Protein AF-A0A970TNN7-F1 (afdb_monomer_lite)

Sequence (40 aa):
GQIVVQRTVPALSKLNFCRKGEKSDLATQRYREIVRNLAL

Radius of gyration: 10.77 Å; chains: 1; bounding box: 21×21×28 Å

Secondary structure (DSSP, 8-state):
-PPBP---SGGGGG-TT--TTSB-HHHHHHHHHHHHHHT-

pLDDT: mean 84.96, std 6.82, range [56.25, 95.06]

Foldseek 3Di:
DFDAAQCPDPVCCPDPQHHHRDTHPVVRVVVVVVCVVVVD

Structure (mmCIF, N/CA/C/O backbone):
data_AF-A0A970TNN7-F1
#
_entry.id   AF-A0A970TNN7-F1
#
loop_
_atom_site.group_PDB
_atom_site.id
_atom_site.type_symbol
_atom_site.label_atom_id
_atom_site.label_alt_id
_atom_site.label_comp_id
_atom_site.label_asym_id
_atom_site.label_entity_id
_atom_site.label_seq_id
_atom_site.pdbx_PDB_ins_code
_atom_site.Cartn_x
_atom_site.Cartn_y
_atom_site.Cartn_z
_atom_site.occupancy
_atom_site.B_iso_or_equiv
_atom_site.auth_seq_id
_atom_site.auth_comp_id
_atom_site.auth_asym_id
_atom_site.auth_atom_id
_atom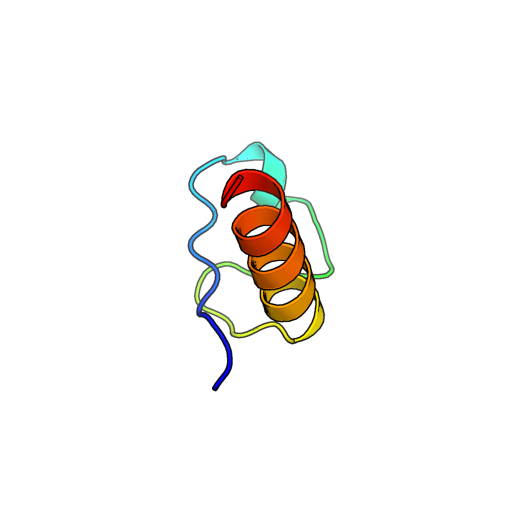_site.pdbx_PDB_model_num
ATOM 1 N N . GLY A 1 1 ? -0.521 -14.065 5.503 1.00 80.00 1 GLY A N 1
ATOM 2 C CA . GLY A 1 1 ? -0.616 -14.017 4.026 1.00 80.00 1 GLY A CA 1
ATOM 3 C C . GLY A 1 1 ? -0.270 -12.636 3.489 1.00 80.00 1 GLY A C 1
ATOM 4 O O . GLY A 1 1 ? -0.368 -11.672 4.245 1.00 80.00 1 GLY A O 1
ATOM 5 N N . GLN A 1 2 ? 0.143 -12.549 2.221 1.00 84.62 2 GLN A N 1
ATOM 6 C CA . GLN A 1 2 ? 0.434 -11.300 1.491 1.00 84.62 2 GLN A CA 1
ATOM 7 C C . GLN A 1 2 ? -0.724 -10.949 0.544 1.00 84.62 2 GLN A C 1
A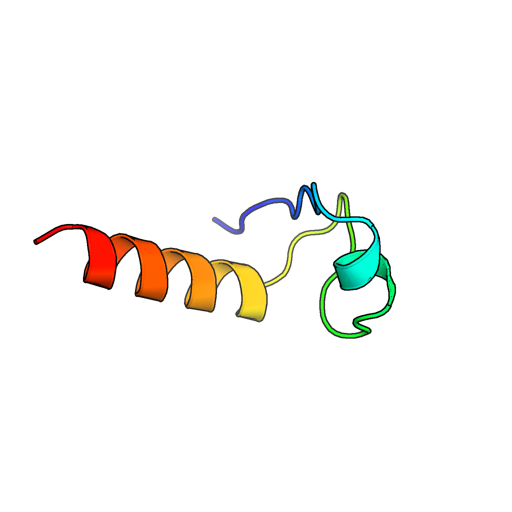TOM 9 O O . GLN A 1 2 ? -1.407 -11.853 0.059 1.00 84.62 2 GLN A O 1
ATOM 14 N N . ILE A 1 3 ? -0.930 -9.658 0.273 1.00 83.50 3 ILE A N 1
ATOM 15 C CA . ILE A 1 3 ? -2.020 -9.157 -0.578 1.00 83.50 3 ILE A CA 1
ATOM 16 C C . ILE A 1 3 ? -1.509 -8.954 -2.010 1.00 83.50 3 ILE A C 1
ATOM 18 O O . ILE A 1 3 ? -0.410 -8.434 -2.215 1.00 83.50 3 ILE A O 1
ATOM 22 N N . VAL A 1 4 ? -2.312 -9.362 -2.999 1.00 85.56 4 VAL A N 1
ATOM 23 C CA . VAL A 1 4 ? -2.035 -9.108 -4.421 1.00 85.56 4 VAL A CA 1
ATOM 24 C C . VAL A 1 4 ? -2.316 -7.644 -4.734 1.00 85.56 4 VAL A C 1
ATOM 26 O O . VAL A 1 4 ? -3.394 -7.120 -4.448 1.00 85.56 4 VAL A O 1
ATOM 29 N N . VAL A 1 5 ? -1.344 -6.970 -5.336 1.00 83.75 5 VAL A N 1
ATOM 30 C CA . VAL A 1 5 ? -1.456 -5.548 -5.651 1.00 83.75 5 VAL A CA 1
ATOM 31 C C . VAL A 1 5 ? -2.370 -5.350 -6.871 1.00 83.75 5 VAL A C 1
ATOM 33 O O . VAL A 1 5 ? -2.077 -5.839 -7.959 1.00 83.75 5 VAL A O 1
ATOM 36 N N . GLN A 1 6 ? -3.448 -4.572 -6.730 1.00 80.12 6 GLN A N 1
ATOM 37 C CA . GLN A 1 6 ? -4.418 -4.340 -7.818 1.00 80.12 6 GLN A CA 1
ATOM 38 C C . GLN A 1 6 ? -4.123 -3.105 -8.699 1.00 80.12 6 GLN A C 1
ATOM 40 O O . GLN A 1 6 ? -4.507 -3.096 -9.865 1.00 80.12 6 GLN A O 1
ATOM 45 N N . ARG A 1 7 ? -3.413 -2.087 -8.176 1.00 79.88 7 ARG A N 1
ATOM 46 C CA . ARG A 1 7 ? -3.121 -0.779 -8.824 1.00 79.88 7 ARG A CA 1
ATOM 47 C C . ARG A 1 7 ? -4.264 -0.251 -9.706 1.00 79.88 7 ARG A C 1
ATOM 49 O O . ARG A 1 7 ? -4.196 -0.315 -10.931 1.00 79.88 7 ARG A O 1
ATOM 56 N N . THR A 1 8 ? -5.284 0.326 -9.081 1.00 81.12 8 THR A N 1
ATOM 57 C CA . THR A 1 8 ? -6.430 0.920 -9.792 1.00 81.12 8 THR A CA 1
ATOM 58 C C . THR A 1 8 ? -6.080 2.240 -10.491 1.00 81.12 8 THR A C 1
ATOM 60 O O . THR A 1 8 ? -6.724 2.609 -11.465 1.00 81.12 8 THR A O 1
ATOM 63 N N . VAL A 1 9 ? -5.039 2.947 -10.027 1.00 83.25 9 VAL A N 1
ATOM 64 C CA . VAL A 1 9 ? -4.612 4.244 -10.578 1.00 83.25 9 VAL A CA 1
ATOM 65 C C . VAL A 1 9 ? -3.391 4.066 -11.497 1.00 83.25 9 VAL A C 1
ATOM 67 O O . VAL A 1 9 ? -2.345 3.616 -11.014 1.00 83.25 9 VAL A O 1
ATOM 70 N N . PRO A 1 10 ? -3.454 4.470 -12.784 1.00 82.94 10 PRO A N 1
ATOM 71 C CA . PRO A 1 10 ? -2.351 4.317 -13.739 1.00 82.94 10 PRO A CA 1
ATOM 72 C C . PRO A 1 10 ? -1.042 4.977 -13.297 1.00 82.94 10 PRO A C 1
ATOM 74 O O . PRO A 1 10 ? 0.031 4.435 -13.548 1.00 82.94 10 PRO A O 1
ATOM 77 N N . ALA A 1 11 ? -1.102 6.103 -12.581 1.00 82.25 11 ALA A N 1
ATOM 78 C CA . ALA A 1 11 ? 0.085 6.802 -12.082 1.00 82.25 11 ALA A CA 1
ATOM 79 C C . ALA A 1 11 ? 0.944 5.938 -11.136 1.00 82.25 11 ALA A C 1
ATOM 81 O O . ALA A 1 11 ? 2.168 6.053 -11.139 1.00 82.25 11 ALA A O 1
ATOM 82 N N . LEU A 1 12 ? 0.326 5.015 -10.389 1.00 78.31 12 LEU A N 1
ATOM 83 C CA . LEU A 1 12 ? 1.036 4.116 -9.475 1.00 78.31 12 LEU A CA 1
ATOM 84 C C . LEU A 1 12 ? 1.830 3.031 -10.207 1.00 78.31 12 LEU A C 1
ATOM 86 O O . LEU A 1 12 ? 2.696 2.409 -9.599 1.00 78.31 12 LEU A O 1
ATOM 90 N N . SER A 1 13 ? 1.572 2.802 -11.501 1.00 81.44 13 SER A N 1
ATOM 91 C CA . SER A 1 13 ? 2.316 1.826 -12.308 1.00 81.44 13 SER A CA 1
AT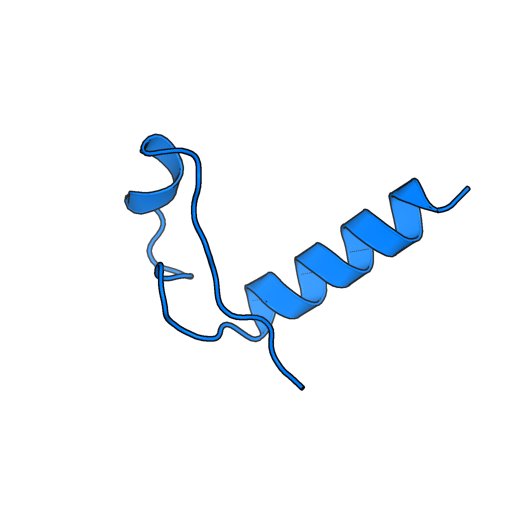OM 92 C C . SER A 1 13 ? 3.811 2.152 -12.414 1.00 81.44 13 SER A C 1
ATOM 94 O O . SER A 1 13 ? 4.618 1.233 -12.510 1.00 81.44 13 SER A O 1
ATOM 96 N N . LYS A 1 14 ? 4.175 3.439 -12.305 1.00 83.38 14 LYS A N 1
ATOM 97 C CA . LYS A 1 14 ? 5.554 3.945 -12.391 1.00 83.38 14 LYS A CA 1
ATOM 98 C C . LYS A 1 14 ? 6.411 3.653 -11.152 1.00 83.38 14 LYS A C 1
ATOM 100 O O . LYS A 1 14 ? 7.613 3.889 -11.173 1.00 83.38 14 LYS A O 1
ATOM 105 N N . LEU A 1 15 ? 5.815 3.184 -10.056 1.00 82.00 15 LEU A N 1
ATOM 106 C CA . LEU A 1 15 ? 6.548 2.889 -8.826 1.00 82.00 15 LEU A CA 1
ATOM 107 C C . LEU A 1 15 ? 7.229 1.515 -8.929 1.00 82.00 15 LEU A C 1
ATOM 109 O O . LEU A 1 15 ? 6.558 0.513 -9.179 1.00 82.00 15 LEU A O 1
ATOM 113 N N . ASN A 1 16 ? 8.538 1.458 -8.667 1.00 80.56 16 ASN A N 1
ATOM 114 C CA . ASN A 1 16 ? 9.356 0.249 -8.853 1.00 80.56 16 ASN A CA 1
ATOM 115 C C . ASN A 1 16 ? 9.245 -0.793 -7.722 1.00 80.56 16 ASN A C 1
ATOM 117 O O . ASN A 1 16 ? 9.663 -1.931 -7.902 1.00 80.56 16 ASN A O 1
ATOM 121 N N . PHE A 1 17 ? 8.696 -0.428 -6.560 1.00 76.31 17 PHE A N 1
ATOM 122 C CA . PHE A 1 17 ? 8.717 -1.269 -5.351 1.00 76.31 17 PHE A CA 1
ATOM 123 C C . PHE A 1 17 ? 7.476 -2.162 -5.163 1.00 76.31 17 PHE A C 1
ATOM 125 O O . PHE A 1 17 ? 7.432 -2.990 -4.254 1.00 76.31 17 PHE A O 1
ATOM 132 N N . CYS A 1 18 ? 6.436 -1.991 -5.980 1.00 78.31 18 CYS A N 1
ATOM 133 C CA . CYS A 1 18 ? 5.314 -2.926 -6.035 1.00 78.31 18 CYS A CA 1
ATOM 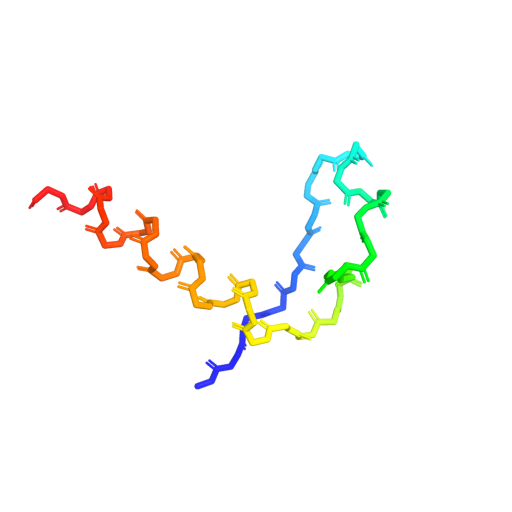134 C C . CYS A 1 18 ? 4.912 -3.129 -7.500 1.00 78.31 18 CYS A C 1
ATOM 136 O O . CYS A 1 18 ? 5.280 -2.326 -8.351 1.00 78.31 18 CYS A O 1
ATOM 138 N N . ARG A 1 19 ? 4.226 -4.214 -7.846 1.00 83.06 19 ARG A N 1
ATOM 139 C CA . ARG A 1 19 ? 3.813 -4.487 -9.230 1.00 83.06 19 ARG A CA 1
ATOM 140 C C . ARG A 1 19 ? 2.409 -5.046 -9.223 1.00 83.06 19 ARG A C 1
ATOM 142 O O . ARG A 1 19 ? 2.062 -5.814 -8.333 1.00 83.06 19 ARG A O 1
ATOM 149 N N . LYS A 1 20 ? 1.585 -4.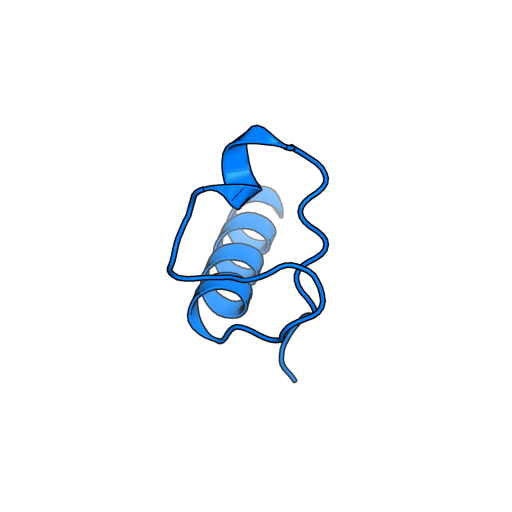625 -10.183 1.00 84.19 20 LYS A N 1
ATOM 150 C CA . LYS A 1 20 ? 0.211 -5.123 -10.298 1.00 84.19 20 LYS A CA 1
ATOM 151 C C . LYS A 1 20 ? 0.239 -6.636 -10.530 1.00 84.19 20 LYS A C 1
ATOM 153 O O . LYS A 1 20 ? 1.029 -7.104 -11.337 1.00 84.19 20 LYS A O 1
ATOM 158 N N . GLY A 1 21 ? -0.625 -7.371 -9.838 1.00 86.25 21 GLY A N 1
ATOM 159 C CA . GLY A 1 21 ? -0.711 -8.830 -9.930 1.00 86.25 21 GLY A CA 1
ATOM 160 C C . GLY A 1 21 ? 0.347 -9.578 -9.115 1.00 86.25 21 GLY A C 1
ATOM 161 O O . GLY A 1 21 ? 0.205 -10.779 -8.911 1.00 86.25 21 GLY A O 1
ATOM 162 N N . GLU A 1 22 ? 1.355 -8.887 -8.580 1.00 87.75 22 GLU A N 1
ATOM 163 C CA . GLU A 1 22 ? 2.369 -9.485 -7.716 1.00 87.75 22 GLU A CA 1
ATOM 164 C C . GLU A 1 22 ? 2.060 -9.227 -6.234 1.00 87.75 22 GLU A C 1
ATOM 166 O O . GLU A 1 22 ? 1.347 -8.287 -5.861 1.00 87.75 22 GLU A O 1
ATOM 171 N N . LYS A 1 23 ? 2.603 -10.087 -5.370 1.00 88.69 23 LYS A N 1
ATOM 172 C CA . LYS A 1 23 ? 2.583 -9.898 -3.916 1.00 88.69 23 LYS A CA 1
ATOM 173 C C . LYS A 1 23 ? 3.723 -8.963 -3.519 1.00 88.69 23 LYS A C 1
ATOM 175 O O . LYS A 1 23 ? 4.806 -9.020 -4.090 1.00 88.69 23 LYS A O 1
ATOM 180 N N . SER A 1 24 ? 3.492 -8.119 -2.520 1.00 88.94 24 SER A N 1
ATOM 181 C CA . SER A 1 24 ? 4.527 -7.242 -1.964 1.00 88.94 24 SER A CA 1
ATOM 182 C C . SER A 1 24 ? 4.373 -7.154 -0.452 1.00 88.94 24 SER A C 1
ATOM 184 O O . SER A 1 24 ? 3.307 -6.772 0.046 1.00 88.94 24 SER A O 1
ATOM 186 N N . ASP A 1 25 ? 5.435 -7.500 0.278 1.00 90.75 25 ASP A N 1
ATOM 187 C CA . ASP A 1 25 ? 5.462 -7.415 1.742 1.00 90.75 25 ASP A CA 1
ATOM 188 C C . ASP A 1 25 ? 5.297 -5.977 2.216 1.00 90.75 25 ASP A C 1
ATOM 190 O O .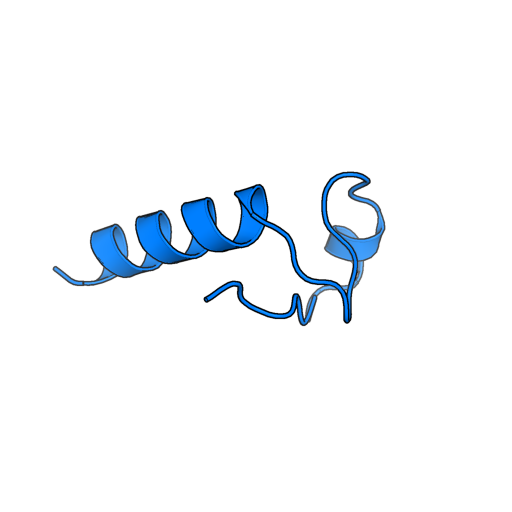 ASP A 1 25 ? 4.412 -5.691 3.023 1.00 90.75 25 ASP A O 1
ATOM 194 N N . LEU A 1 26 ? 6.071 -5.056 1.635 1.00 88.56 26 LEU A N 1
ATOM 195 C CA . LEU A 1 26 ? 6.006 -3.637 1.967 1.00 88.56 26 LEU A CA 1
ATOM 196 C C . LEU A 1 26 ? 4.610 -3.058 1.698 1.00 88.56 26 LEU A C 1
ATOM 198 O O . LEU A 1 26 ? 4.046 -2.377 2.555 1.00 88.56 26 LEU A O 1
ATOM 202 N N . ALA A 1 27 ? 4.013 -3.363 0.539 1.00 87.06 27 ALA A N 1
ATOM 203 C CA . ALA A 1 27 ? 2.664 -2.895 0.221 1.00 87.06 27 ALA A CA 1
ATOM 204 C C . ALA A 1 27 ? 1.614 -3.493 1.171 1.00 87.06 27 ALA A C 1
ATOM 206 O O . ALA A 1 27 ? 0.709 -2.786 1.612 1.00 87.06 27 ALA A O 1
ATOM 207 N N . THR A 1 28 ? 1.758 -4.772 1.534 1.00 90.12 28 THR A N 1
ATOM 208 C CA . THR A 1 28 ? 0.864 -5.441 2.490 1.00 90.12 28 THR A CA 1
ATOM 209 C C . THR A 1 28 ? 0.961 -4.802 3.877 1.00 90.12 28 THR A C 1
ATOM 211 O O . THR A 1 28 ? -0.063 -4.567 4.518 1.00 90.12 28 THR A O 1
ATOM 214 N N . GLN A 1 29 ? 2.173 -4.497 4.345 1.00 92.12 29 GLN A N 1
ATOM 215 C CA . GLN A 1 29 ? 2.397 -3.851 5.637 1.00 92.12 29 GLN A CA 1
ATOM 216 C C . GLN A 1 29 ? 1.756 -2.460 5.682 1.00 92.12 29 GLN A C 1
ATOM 218 O O . GLN A 1 29 ? 0.995 -2.174 6.607 1.00 92.12 29 GLN A O 1
ATOM 223 N N . ARG A 1 30 ? 2.001 -1.629 4.661 1.00 89.25 30 ARG A N 1
ATOM 224 C CA . ARG A 1 30 ? 1.422 -0.280 4.566 1.00 89.25 30 ARG A CA 1
ATOM 225 C C . ARG A 1 30 ? -0.096 -0.304 4.450 1.00 89.25 30 ARG A C 1
ATOM 227 O O . ARG A 1 30 ? -0.764 0.480 5.110 1.00 89.25 30 ARG A O 1
ATOM 234 N N . TYR A 1 31 ? -0.656 -1.239 3.683 1.00 88.00 31 TYR A N 1
ATOM 235 C CA . TYR A 1 31 ? -2.105 -1.418 3.617 1.00 88.00 31 TYR A CA 1
ATOM 236 C C . TYR A 1 31 ? -2.701 -1.720 4.999 1.00 88.00 31 TYR A C 1
ATOM 238 O O . TYR A 1 31 ? -3.662 -1.077 5.407 1.00 88.00 31 TYR A O 1
ATOM 246 N N . ARG A 1 32 ? -2.103 -2.647 5.759 1.00 91.44 32 ARG A N 1
ATOM 247 C CA . ARG A 1 32 ? -2.560 -2.975 7.122 1.00 91.44 32 ARG A CA 1
ATOM 248 C C . ARG A 1 32 ? -2.430 -1.809 8.096 1.00 91.44 32 ARG A C 1
ATOM 250 O O . ARG A 1 32 ? -3.229 -1.698 9.015 1.00 91.44 32 ARG A O 1
ATOM 257 N N . GLU A 1 33 ? -1.400 -0.986 7.950 1.00 93.88 33 GLU A N 1
ATOM 258 C CA . GLU A 1 33 ? -1.236 0.243 8.727 1.00 93.88 33 GLU A CA 1
ATOM 259 C C . GLU A 1 33 ? -2.360 1.237 8.424 1.00 93.88 33 GLU A C 1
ATOM 261 O O . GLU A 1 33 ? -3.051 1.659 9.342 1.00 93.88 33 GLU A O 1
ATOM 266 N N . ILE A 1 34 ? -2.613 1.523 7.144 1.00 91.31 34 ILE A N 1
ATOM 267 C CA . ILE A 1 34 ? -3.682 2.434 6.718 1.00 91.31 34 ILE A CA 1
ATOM 268 C C . ILE A 1 34 ? -5.047 1.934 7.195 1.00 91.31 34 ILE A C 1
ATOM 270 O O . ILE A 1 34 ? -5.799 2.703 7.777 1.00 91.31 34 ILE A O 1
ATOM 274 N N . VAL A 1 35 ? -5.357 0.648 6.998 1.00 91.50 35 VAL A N 1
ATOM 275 C CA . VAL A 1 35 ? -6.628 0.063 7.454 1.00 91.50 35 VAL A CA 1
ATOM 276 C C . VAL A 1 35 ? -6.781 0.176 8.968 1.00 91.50 35 VAL A C 1
ATOM 278 O O . VAL A 1 35 ? -7.860 0.528 9.424 1.00 91.50 35 VAL A O 1
ATOM 281 N N . ARG A 1 36 ? -5.718 -0.069 9.749 1.00 95.06 36 ARG A N 1
ATOM 282 C CA . ARG A 1 36 ? -5.756 0.129 11.207 1.00 95.06 36 ARG A CA 1
ATOM 283 C C . ARG A 1 36 ? -6.000 1.589 11.579 1.00 95.06 36 ARG A C 1
ATOM 285 O O . ARG A 1 36 ? -6.813 1.843 12.451 1.00 95.06 36 ARG A O 1
ATOM 292 N N . ASN A 1 37 ? -5.343 2.531 10.907 1.00 94.88 37 ASN A N 1
ATOM 293 C CA . ASN A 1 37 ? -5.516 3.958 11.182 1.00 94.88 37 ASN A CA 1
ATOM 294 C C . ASN A 1 37 ? -6.915 4.462 10.793 1.00 94.88 37 ASN A C 1
ATOM 296 O O . ASN A 1 37 ? -7.441 5.365 11.431 1.00 94.88 37 ASN A O 1
ATOM 300 N N . LEU A 1 38 ? -7.516 3.887 9.748 1.00 93.62 38 LEU A N 1
ATOM 301 C CA . LEU A 1 38 ? -8.885 4.192 9.327 1.00 93.62 38 LEU A CA 1
ATOM 302 C C . LEU A 1 38 ? -9.951 3.542 10.219 1.00 93.62 38 LEU A C 1
ATOM 304 O O . LEU A 1 38 ? -11.117 3.904 10.101 1.00 93.62 38 LEU A O 1
ATOM 308 N N . ALA A 1 39 ? -9.585 2.576 11.065 1.00 78.50 39 ALA A N 1
ATOM 309 C CA . ALA A 1 39 ? -10.547 1.762 11.801 1.00 78.50 39 ALA A CA 1
ATOM 310 C C . ALA A 1 39 ? -11.213 2.455 13.008 1.00 78.50 39 ALA A C 1
ATOM 312 O O . ALA A 1 39 ? -12.104 1.826 13.564 1.00 78.50 39 ALA A O 1
ATOM 313 N N . LEU A 1 40 ? -10.861 3.712 13.336 1.00 56.25 40 LEU A N 1
ATOM 314 C CA . LEU A 1 40 ? -11.336 4.495 14.499 1.00 56.25 40 LEU A CA 1
ATOM 315 C C . LEU A 1 40 ? -11.152 3.793 15.856 1.00 56.25 40 LEU A C 1
ATOM 317 O O . LEU A 1 40 ? -11.935 2.885 16.205 1.00 56.25 40 LEU A O 1
#